Protein AF-A0A6A5VN44-F1 (afdb_monomer)

Sequence (137 aa):
TFEFQNMKCANDTSSDPYFEYKGFDSFQREGHWRLIWELSWSNCTEGAVSFSRTRRSVVFTTQNGAQEVDLVTPTTKKTCNEPSGFALNVTETMPVSPGANWNGGDTCTALAPTAPKLDACPVEVNYTAAASISSSI

Nearest PDB structures (foldseek):
  8jc7-assembly1_A  TM=5.083E-01  e=6.382E+00  Vibrio campbellii
  7kxr-assembly1_A  TM=3.960E-01  e=7.214E+00  Bacillus anthracis

pLDDT: mean 76.81, std 11.92, range [42.5, 92.56]

Solvent-accessible surface area (backbone atoms only — not comparable to full-atom values): 9210 Å² total; per-residue (Å²): 138,88,85,86,87,80,80,87,78,77,86,76,89,65,96,64,90,81,84,86,85,81,77,63,78,79,65,82,47,68,46,82,46,73,53,70,52,71,55,71,54,66,34,32,58,95,38,44,81,46,81,48,75,49,77,53,72,51,75,53,72,43,58,89,92,56,82,78,88,71,65,38,64,58,39,72,68,66,68,46,63,77,54,85,77,86,61,80,38,72,75,49,77,41,63,51,43,89,88,58,98,64,90,75,63,68,48,39,39,24,62,50,98,62,59,58,88,74,61,47,65,81,61,74,44,47,68,68,59,41,50,58,54,60,75,69,105

Mean predicted aligned error: 9.54 Å

Structure (mmCIF, N/CA/C/O backbone):
data_AF-A0A6A5VN44-F1
#
_entry.id   AF-A0A6A5VN44-F1
#
loop_
_atom_site.group_PDB
_atom_site.id
_atom_site.type_symbol
_atom_site.label_atom_id
_atom_site.label_alt_id
_atom_site.label_comp_id
_atom_site.label_asym_id
_atom_site.label_entity_id
_atom_site.label_seq_id
_atom_site.pdbx_PDB_ins_code
_atom_site.Cartn_x
_atom_site.Cartn_y
_atom_site.Cartn_z
_atom_site.occupancy
_atom_site.B_iso_or_equiv
_atom_site.auth_seq_id
_atom_site.auth_comp_id
_atom_site.auth_asym_id
_atom_site.auth_atom_id
_atom_site.pdbx_PDB_model_num
ATOM 1 N N . THR A 1 1 ? 0.045 -14.307 16.613 1.00 42.50 1 THR A N 1
ATOM 2 C CA . THR A 1 1 ? 0.237 -14.859 15.259 1.00 42.50 1 THR A CA 1
ATOM 3 C C . THR A 1 1 ? 0.426 -13.702 14.306 1.00 42.50 1 THR A C 1
ATOM 5 O O . THR A 1 1 ? -0.323 -12.744 14.421 1.00 42.50 1 THR A O 1
ATOM 8 N N . PHE A 1 2 ? 1.460 -13.725 13.463 1.00 44.03 2 PHE A N 1
ATOM 9 C CA . PHE A 1 2 ? 1.650 -12.731 12.401 1.00 44.03 2 PHE A CA 1
ATOM 10 C C . PHE A 1 2 ? 1.132 -13.343 11.101 1.00 44.03 2 PHE A C 1
ATOM 12 O O . PHE A 1 2 ? 1.561 -14.437 10.744 1.00 44.03 2 PHE A O 1
ATOM 19 N N . GLU A 1 3 ? 0.214 -12.665 10.422 1.00 53.66 3 GLU A N 1
ATOM 20 C CA . GLU A 1 3 ? -0.268 -13.074 9.102 1.00 53.66 3 GLU A CA 1
ATOM 21 C C . GLU A 1 3 ? 0.374 -12.188 8.030 1.00 53.66 3 GLU A C 1
ATOM 23 O O . GLU A 1 3 ? 0.445 -10.970 8.189 1.00 53.66 3 GLU A O 1
ATOM 28 N N . PHE A 1 4 ? 0.872 -12.807 6.955 1.00 49.47 4 PHE A N 1
ATOM 29 C CA . PHE A 1 4 ? 1.518 -12.133 5.826 1.00 49.47 4 PHE A CA 1
ATOM 30 C C . PHE A 1 4 ? 0.701 -12.373 4.552 1.00 49.47 4 PHE A C 1
ATOM 32 O O . PHE A 1 4 ? 0.291 -13.503 4.290 1.00 49.47 4 PHE A O 1
ATOM 39 N N . GLN A 1 5 ? 0.489 -11.328 3.748 1.00 54.78 5 GLN A N 1
ATOM 40 C CA . GLN A 1 5 ? -0.205 -11.406 2.458 1.00 54.78 5 GLN A CA 1
ATOM 41 C C . GLN A 1 5 ? 0.675 -10.828 1.347 1.00 54.78 5 GLN A C 1
ATOM 43 O O . GLN A 1 5 ? 1.388 -9.849 1.556 1.00 54.78 5 GLN A O 1
ATOM 48 N N . ASN A 1 6 ? 0.640 -11.464 0.174 1.00 53.19 6 ASN A N 1
ATOM 49 C CA . ASN A 1 6 ? 1.438 -11.104 -0.993 1.00 53.19 6 ASN A CA 1
ATOM 50 C C . ASN A 1 6 ? 0.505 -10.851 -2.187 1.00 53.19 6 ASN A C 1
ATOM 52 O O . ASN A 1 6 ? -0.067 -11.791 -2.729 1.00 53.19 6 ASN A O 1
ATOM 56 N N . MET A 1 7 ? 0.356 -9.588 -2.586 1.00 58.56 7 MET A N 1
ATOM 57 C CA . MET A 1 7 ? -0.612 -9.119 -3.595 1.00 58.56 7 MET A CA 1
ATOM 58 C C . MET A 1 7 ? -0.089 -9.192 -5.046 1.00 58.56 7 MET A C 1
ATOM 60 O O . MET A 1 7 ? -0.506 -8.431 -5.911 1.00 58.56 7 MET A O 1
ATOM 64 N N . LYS A 1 8 ? 0.855 -10.092 -5.349 1.00 54.28 8 LYS A N 1
ATOM 65 C CA . LYS A 1 8 ? 1.562 -10.133 -6.649 1.00 54.28 8 LYS A CA 1
ATOM 66 C C . LYS A 1 8 ? 0.700 -10.452 -7.884 1.00 54.28 8 LYS A C 1
ATOM 68 O O . LYS A 1 8 ? 1.215 -10.326 -8.988 1.00 54.28 8 LYS A O 1
ATOM 73 N N . CYS A 1 9 ? -0.554 -10.879 -7.726 1.00 46.50 9 CYS A N 1
ATOM 74 C CA . CYS A 1 9 ? -1.364 -11.447 -8.815 1.00 46.50 9 CYS A CA 1
ATOM 75 C C . CYS A 1 9 ? -2.632 -10.647 -9.165 1.00 46.50 9 CYS A C 1
ATOM 77 O O . CYS A 1 9 ? -3.503 -11.182 -9.850 1.00 46.50 9 CYS A O 1
ATOM 79 N N . ALA A 1 10 ? -2.763 -9.397 -8.716 1.00 53.81 10 ALA A N 1
ATOM 80 C CA . ALA A 1 10 ? -3.857 -8.539 -9.167 1.00 53.81 10 ALA A CA 1
ATOM 81 C C . ALA A 1 10 ? -3.582 -8.087 -10.613 1.00 53.81 10 ALA A C 1
ATOM 83 O O . ALA A 1 10 ? -2.651 -7.326 -10.868 1.00 53.81 10 ALA A O 1
ATOM 84 N N . ASN A 1 11 ? -4.350 -8.614 -11.569 1.00 42.75 11 ASN A N 1
ATOM 85 C CA . ASN A 1 11 ? -4.268 -8.227 -12.974 1.00 42.75 11 ASN A CA 1
ATOM 86 C C . ASN A 1 11 ? -5.262 -7.088 -13.211 1.00 42.75 11 ASN A C 1
ATOM 88 O O . ASN A 1 11 ? -6.443 -7.351 -13.433 1.00 42.75 11 ASN A O 1
ATOM 92 N N . ASP A 1 12 ? -4.800 -5.844 -13.101 1.00 53.59 12 ASP A N 1
ATOM 93 C CA . ASP A 1 12 ? -5.670 -4.676 -13.210 1.00 53.59 12 ASP A CA 1
ATOM 94 C C . ASP A 1 12 ? -5.231 -3.778 -14.368 1.00 53.59 12 ASP A C 1
ATOM 96 O O . ASP A 1 12 ? -4.160 -3.172 -14.357 1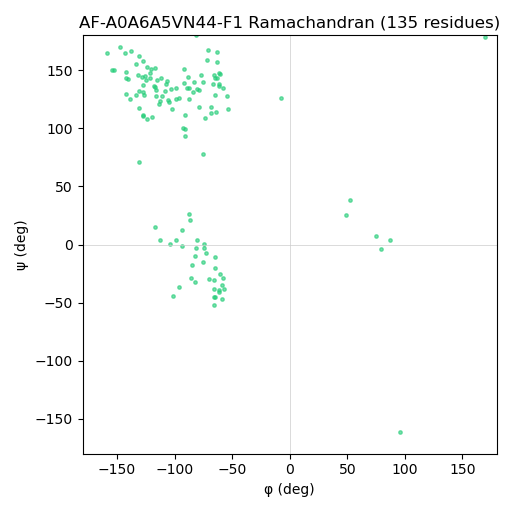.00 53.59 12 ASP A O 1
ATOM 100 N N . THR A 1 13 ? -6.050 -3.765 -15.417 1.00 50.56 13 THR A N 1
ATOM 101 C CA . THR A 1 13 ? -5.863 -2.939 -16.616 1.00 50.56 13 THR A CA 1
ATOM 102 C C . THR A 1 13 ? -6.808 -1.739 -16.640 1.00 50.56 13 THR A C 1
ATOM 104 O O . THR A 1 13 ? -6.817 -1.004 -17.629 1.00 50.56 13 THR A O 1
ATOM 107 N N . SER A 1 14 ? -7.650 -1.563 -15.615 1.00 54.50 14 SER A N 1
ATOM 108 C CA . SER A 1 14 ? -8.612 -0.461 -15.562 1.00 54.50 14 SER A CA 1
ATOM 109 C C . SER A 1 14 ? -8.017 0.754 -14.843 1.00 54.50 14 SER A C 1
ATOM 111 O O . SER A 1 14 ? -7.155 0.626 -13.980 1.00 54.50 14 SER A O 1
ATOM 113 N N . SER A 1 15 ? -8.465 1.954 -15.215 1.00 56.12 15 SER A N 1
ATOM 114 C CA . SER A 1 15 ? -8.099 3.205 -14.540 1.00 56.12 15 SER A CA 1
ATOM 115 C C . SER A 1 15 ? -8.801 3.398 -13.191 1.00 56.12 15 SER A C 1
ATOM 117 O O . SER A 1 15 ? -8.549 4.403 -12.525 1.00 56.12 15 SER A O 1
ATOM 119 N N . ASP A 1 16 ? -9.692 2.480 -12.807 1.00 56.81 16 ASP A N 1
ATOM 120 C CA . ASP A 1 16 ? -10.503 2.602 -11.604 1.00 56.81 16 ASP A CA 1
ATOM 121 C C . ASP A 1 16 ? -9.797 1.940 -10.413 1.00 56.81 16 ASP A C 1
ATOM 123 O O . ASP A 1 16 ? -9.213 0.865 -10.555 1.00 56.81 16 ASP A O 1
ATOM 127 N N . PRO A 1 17 ? -9.836 2.555 -9.219 1.00 64.19 17 PRO A N 1
ATOM 128 C CA . PRO A 1 17 ? -9.237 1.965 -8.033 1.00 64.19 17 PRO A CA 1
ATOM 129 C C . PRO A 1 17 ? -9.952 0.657 -7.672 1.00 64.19 17 PRO A C 1
ATOM 131 O O . PRO A 1 17 ? -11.114 0.659 -7.263 1.00 64.19 17 PRO A O 1
ATOM 134 N N . TYR A 1 18 ? -9.241 -0.462 -7.784 1.00 68.62 18 TYR A N 1
ATOM 135 C CA . TYR A 1 18 ? -9.687 -1.747 -7.258 1.00 68.62 18 TYR A CA 1
ATOM 136 C C . TYR A 1 18 ? -9.410 -1.848 -5.755 1.00 68.62 18 TYR A C 1
ATOM 138 O O . TYR A 1 18 ? -8.316 -1.537 -5.275 1.00 68.62 18 TYR A O 1
ATOM 146 N N . PHE A 1 19 ? -10.408 -2.311 -5.002 1.00 71.00 19 PHE A N 1
ATOM 147 C CA . PHE A 1 19 ? -10.287 -2.563 -3.569 1.00 71.00 19 PHE A CA 1
ATOM 148 C C . PHE A 1 19 ? -10.128 -4.060 -3.308 1.00 71.00 19 PHE A C 1
ATOM 150 O O . PHE A 1 19 ? -11.046 -4.841 -3.546 1.00 71.00 19 PHE A O 1
ATOM 157 N N . GLU A 1 20 ? -8.986 -4.450 -2.747 1.00 74.00 20 GLU A N 1
ATOM 158 C CA . GLU A 1 20 ? -8.800 -5.766 -2.137 1.00 74.00 20 GLU A CA 1
ATOM 159 C C . GLU A 1 20 ? -8.975 -5.641 -0.620 1.00 74.00 20 GLU A C 1
ATOM 161 O O . GLU A 1 20 ? -8.422 -4.734 0.005 1.00 74.00 20 GLU A O 1
ATOM 166 N N . TYR A 1 21 ? -9.729 -6.555 -0.012 1.00 74.31 21 TYR A N 1
ATOM 167 C CA . TYR A 1 21 ? -9.887 -6.616 1.438 1.00 74.31 21 TYR A CA 1
ATOM 168 C C . TYR A 1 21 ? -9.720 -8.046 1.940 1.00 74.31 21 TYR A C 1
ATOM 170 O O . TYR A 1 21 ? -9.940 -9.023 1.224 1.00 74.31 21 TYR A O 1
ATOM 178 N N . LYS A 1 22 ? -9.341 -8.160 3.212 1.00 73.25 22 LYS A N 1
ATOM 179 C CA . LYS A 1 22 ? -9.263 -9.429 3.926 1.00 73.25 22 LYS A CA 1
ATOM 180 C C . LYS A 1 22 ? -9.714 -9.230 5.368 1.00 73.25 22 LYS A C 1
ATOM 182 O O . LYS A 1 22 ? -9.242 -8.318 6.044 1.00 73.25 22 LYS A O 1
ATOM 187 N N . GLY A 1 23 ? -10.631 -10.083 5.816 1.00 72.38 23 GLY A N 1
ATOM 188 C CA . GLY A 1 23 ? -11.075 -10.136 7.205 1.00 72.38 23 GLY A CA 1
ATOM 189 C C . GLY A 1 23 ? -10.056 -10.848 8.094 1.00 72.38 23 GLY A C 1
ATOM 190 O O . GLY A 1 23 ? -9.388 -11.789 7.662 1.00 72.38 23 GLY A O 1
ATOM 191 N N . PHE A 1 24 ? -9.947 -10.396 9.343 1.00 75.38 24 PHE A N 1
ATOM 192 C CA . PHE A 1 24 ? -9.135 -11.043 10.370 1.00 75.38 24 PHE A CA 1
A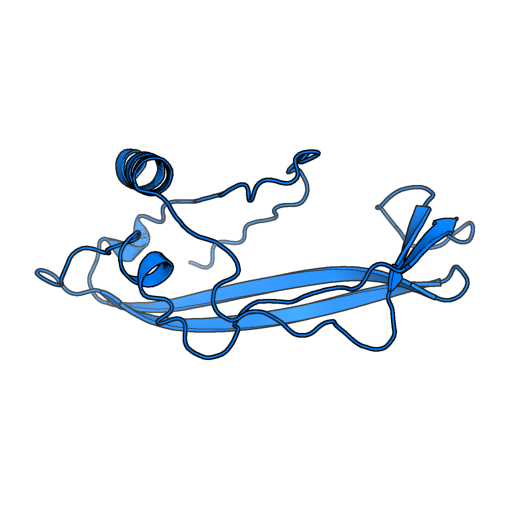TOM 193 C C . PHE A 1 24 ? -9.992 -11.295 11.614 1.00 75.38 24 PHE A C 1
ATOM 195 O O . PHE A 1 24 ? -10.311 -10.360 12.350 1.00 75.38 24 PHE A O 1
ATOM 202 N N . ASP A 1 25 ? -10.275 -12.562 11.917 1.00 77.06 25 ASP A N 1
ATOM 203 C CA . ASP A 1 25 ? -11.084 -12.944 13.091 1.00 77.06 25 ASP A CA 1
ATOM 204 C C . ASP A 1 25 ? -10.408 -12.583 14.420 1.00 77.06 25 ASP A C 1
ATOM 206 O O . ASP A 1 25 ? -11.046 -12.448 15.464 1.00 77.06 25 ASP A O 1
ATOM 210 N N . SER A 1 26 ? -9.087 -12.380 14.394 1.00 77.69 26 SER A N 1
ATOM 211 C CA . SER A 1 26 ? -8.309 -12.012 15.577 1.00 77.69 26 SER A CA 1
ATOM 212 C C . SER A 1 26 ? -8.804 -10.716 16.228 1.00 77.69 26 SER A C 1
ATOM 214 O O . SER A 1 26 ? -8.698 -10.592 17.447 1.00 77.69 26 SER A O 1
ATOM 216 N N . PHE A 1 27 ? -9.383 -9.791 15.452 1.00 79.50 27 PHE A N 1
ATOM 217 C CA . PHE A 1 27 ? -9.879 -8.503 15.946 1.00 79.50 27 PHE A CA 1
ATOM 218 C C . PHE A 1 27 ? -11.274 -8.570 16.592 1.00 79.50 27 PHE A C 1
ATOM 220 O O . PHE A 1 27 ? -11.714 -7.574 17.159 1.00 79.50 27 PHE A O 1
ATOM 227 N N . GLN A 1 28 ? -11.940 -9.732 16.597 1.00 78.81 28 GLN A N 1
ATOM 228 C CA . GLN A 1 28 ? -13.237 -9.928 17.270 1.00 78.81 28 GLN A CA 1
ATOM 229 C C . GLN A 1 28 ? -13.136 -10.009 18.805 1.00 78.81 28 GLN A C 1
ATOM 231 O O . GLN A 1 28 ? -14.134 -10.203 19.496 1.00 78.81 28 GLN A O 1
ATOM 236 N N . ARG A 1 29 ? -11.930 -9.897 19.367 1.00 86.06 29 ARG A N 1
ATOM 237 C CA . ARG A 1 29 ? -11.690 -9.862 20.815 1.00 86.06 29 ARG A CA 1
ATOM 238 C C . ARG A 1 29 ? -11.075 -8.534 21.196 1.00 86.06 29 ARG A C 1
ATOM 240 O O . ARG A 1 29 ? -10.362 -7.939 20.393 1.00 86.06 29 ARG A O 1
ATOM 247 N N . GLU A 1 30 ? -11.311 -8.101 22.427 1.00 91.88 30 GLU A N 1
ATOM 248 C CA . GLU A 1 30 ? -10.673 -6.904 22.967 1.00 91.88 30 GLU A CA 1
ATOM 249 C C . GLU A 1 30 ? -9.153 -7.070 23.045 1.00 91.88 30 GLU A C 1
ATOM 251 O O . GLU A 1 30 ? -8.643 -8.153 23.353 1.00 91.88 30 GLU A O 1
ATOM 256 N N . GLY A 1 31 ? -8.418 -5.995 22.774 1.00 90.56 31 GLY A N 1
ATOM 257 C CA . GLY A 1 31 ? -6.964 -6.042 22.825 1.00 90.56 31 GLY A CA 1
ATOM 258 C C . GLY A 1 31 ? -6.268 -4.818 22.253 1.00 90.56 31 GLY A C 1
ATOM 259 O O . GLY A 1 31 ? -6.896 -3.887 21.751 1.00 90.56 31 GLY A O 1
ATOM 260 N N . HIS A 1 32 ? -4.938 -4.852 22.331 1.00 92.56 32 HIS A N 1
ATOM 261 C CA . HIS A 1 32 ? -4.041 -3.892 21.697 1.00 92.56 32 HIS A CA 1
ATOM 262 C C . HIS A 1 32 ? -3.401 -4.537 20.471 1.00 92.56 32 HIS A C 1
ATOM 264 O O . HIS A 1 32 ? -2.721 -5.560 20.573 1.00 92.56 32 HIS A O 1
ATOM 270 N N . TRP A 1 33 ? -3.584 -3.909 19.319 1.00 90.38 33 TRP A N 1
ATOM 271 C CA . TRP A 1 33 ? -3.194 -4.448 18.028 1.00 90.38 33 TRP A CA 1
ATOM 272 C C . TRP A 1 33 ? -2.203 -3.533 17.338 1.00 90.38 33 TRP A C 1
ATOM 274 O O . TRP A 1 33 ? -2.210 -2.314 17.508 1.00 90.38 33 TRP A O 1
ATOM 284 N N . ARG A 1 34 ? -1.354 -4.138 16.512 1.00 90.06 34 ARG A N 1
ATOM 285 C CA . ARG A 1 34 ? -0.494 -3.420 15.582 1.00 90.06 34 ARG A CA 1
ATOM 286 C C . ARG A 1 34 ? -0.703 -4.002 14.196 1.00 90.06 34 ARG A C 1
ATOM 288 O O . ARG A 1 34 ? -0.273 -5.124 13.938 1.00 90.06 34 ARG A O 1
ATOM 295 N N . LEU A 1 35 ? -1.320 -3.227 13.314 1.00 86.25 35 LEU A N 1
ATOM 296 C CA . LEU A 1 35 ? -1.362 -3.544 11.894 1.00 86.25 35 LEU A CA 1
ATOM 297 C C . LEU A 1 35 ? -0.076 -3.027 11.254 1.00 86.25 35 LEU A C 1
ATOM 299 O O . LEU A 1 35 ? 0.331 -1.890 11.492 1.00 86.25 35 LEU A O 1
ATOM 303 N N . ILE A 1 36 ? 0.582 -3.879 10.477 1.00 88.19 36 ILE A N 1
ATOM 304 C CA . ILE A 1 36 ? 1.851 -3.591 9.816 1.00 88.19 36 ILE A CA 1
ATOM 305 C C . ILE A 1 36 ? 1.682 -3.919 8.342 1.00 88.19 36 ILE A C 1
ATOM 307 O O . ILE A 1 36 ? 1.251 -5.020 8.017 1.00 88.19 36 ILE A O 1
ATOM 311 N N . TRP A 1 37 ? 2.080 -3.000 7.471 1.00 85.00 37 TRP A N 1
ATOM 312 C CA . TRP A 1 37 ? 2.138 -3.242 6.034 1.00 85.00 37 TRP A CA 1
ATOM 313 C C . TRP A 1 37 ? 3.513 -2.868 5.493 1.00 85.00 37 TRP A C 1
ATOM 315 O O . TRP A 1 37 ? 4.164 -1.935 5.973 1.00 85.00 37 TRP A O 1
ATOM 325 N N . GLU A 1 38 ? 3.971 -3.637 4.512 1.00 88.31 38 GLU A N 1
ATOM 326 C CA . GLU A 1 38 ? 5.225 -3.421 3.802 1.00 88.31 38 GLU A CA 1
ATOM 327 C C . GLU A 1 38 ? 4.930 -3.375 2.306 1.00 88.31 38 GLU A C 1
ATOM 329 O O . GLU A 1 38 ? 4.265 -4.262 1.776 1.00 88.31 38 GLU A O 1
ATOM 334 N N . LEU A 1 39 ? 5.416 -2.332 1.638 1.00 85.56 39 LEU A N 1
ATOM 335 C CA . LEU A 1 39 ? 5.410 -2.237 0.188 1.00 85.56 39 LEU A CA 1
ATOM 336 C C . LEU A 1 39 ? 6.836 -2.474 -0.294 1.00 85.56 39 LEU A C 1
ATOM 338 O O . LEU A 1 39 ? 7.764 -1.775 0.114 1.00 85.56 39 LEU A O 1
ATOM 342 N N . SER A 1 40 ? 6.997 -3.446 -1.180 1.00 86.56 40 SER A N 1
ATOM 343 C CA . SER A 1 40 ? 8.247 -3.698 -1.884 1.00 86.56 40 SER A CA 1
ATOM 344 C C . SER A 1 40 ? 8.042 -3.521 -3.374 1.00 86.56 40 SER A C 1
ATOM 346 O O . SER A 1 40 ? 7.068 -4.038 -3.921 1.00 86.56 40 SER A O 1
ATOM 348 N N . TRP A 1 41 ? 8.978 -2.854 -4.031 1.00 85.31 41 TRP A N 1
ATOM 349 C CA . TRP A 1 41 ? 8.986 -2.713 -5.479 1.00 85.31 41 TRP A CA 1
ATOM 350 C C . TRP A 1 41 ? 10.400 -2.892 -6.006 1.00 85.31 41 TRP A C 1
ATOM 352 O O . TRP A 1 41 ? 11.387 -2.891 -5.265 1.00 85.31 41 TRP A O 1
ATOM 362 N N . SER A 1 42 ? 10.501 -3.072 -7.311 1.00 86.12 42 SER A N 1
ATOM 363 C CA . SER A 1 42 ? 11.781 -3.120 -7.993 1.00 86.12 42 SER A CA 1
ATOM 364 C C . SER A 1 42 ? 11.739 -2.218 -9.202 1.00 86.12 42 SER A C 1
ATOM 366 O O . SER A 1 42 ? 10.685 -2.049 -9.813 1.00 86.12 42 SER A O 1
ATOM 368 N N . ASN A 1 43 ? 12.879 -1.618 -9.500 1.00 87.62 43 ASN A N 1
ATOM 369 C CA . ASN A 1 43 ? 13.039 -0.704 -10.614 1.00 87.62 43 ASN A CA 1
ATOM 370 C C . ASN A 1 43 ? 14.409 -0.886 -11.250 1.00 87.62 43 ASN A C 1
ATOM 372 O O . ASN A 1 43 ? 15.309 -1.470 -10.646 1.00 87.62 43 ASN A O 1
ATOM 376 N N . CYS A 1 44 ? 14.567 -0.344 -12.448 1.00 87.38 44 CYS A N 1
ATOM 377 C CA . CYS A 1 44 ? 15.801 -0.435 -13.196 1.00 87.38 44 CYS A CA 1
ATOM 378 C C . CYS A 1 44 ? 16.452 0.919 -13.392 1.00 87.38 44 CYS A C 1
ATOM 380 O O . CYS A 1 44 ? 15.783 1.917 -13.654 1.00 87.38 44 CYS A O 1
ATOM 382 N N . THR A 1 45 ? 17.776 0.906 -13.304 1.00 81.56 45 THR A N 1
ATOM 383 C CA . THR A 1 45 ? 18.641 2.012 -13.704 1.00 81.56 45 THR A CA 1
ATOM 384 C C . THR A 1 45 ? 19.729 1.400 -14.573 1.00 81.56 45 THR A C 1
ATOM 386 O O . THR A 1 45 ? 20.437 0.506 -14.115 1.00 81.56 45 THR A O 1
ATOM 389 N N . GLU A 1 46 ? 19.806 1.807 -15.842 1.00 78.19 46 GLU A N 1
ATOM 390 C CA . GLU A 1 46 ? 20.818 1.313 -16.796 1.00 78.19 46 GLU A CA 1
ATOM 391 C C . GLU A 1 46 ? 20.884 -0.232 -16.897 1.00 78.19 46 GLU A C 1
ATOM 393 O O . GLU A 1 46 ? 21.950 -0.834 -16.984 1.00 78.19 46 GLU A O 1
ATOM 398 N N . GLY A 1 47 ? 19.728 -0.906 -16.848 1.00 69.12 47 GLY A N 1
ATOM 399 C CA . GLY A 1 47 ? 19.623 -2.370 -16.972 1.00 69.12 47 GLY A CA 1
ATOM 400 C C . GLY A 1 47 ? 19.955 -3.168 -15.702 1.00 69.12 47 GLY A C 1
ATOM 401 O O . GLY A 1 47 ? 19.790 -4.391 -15.700 1.00 69.12 47 GLY A O 1
ATOM 402 N N . ALA A 1 48 ? 20.379 -2.513 -14.615 1.00 79.62 48 ALA A N 1
ATOM 403 C CA . ALA A 1 48 ? 20.523 -3.129 -13.297 1.00 79.62 48 ALA A CA 1
ATOM 404 C C . ALA A 1 48 ? 19.217 -3.022 -12.498 1.00 79.62 48 ALA A C 1
ATOM 406 O O . ALA A 1 48 ? 18.612 -1.952 -12.423 1.00 79.62 48 ALA A O 1
ATOM 407 N N . VAL A 1 49 ? 18.803 -4.123 -11.868 1.00 85.38 49 VAL A N 1
ATOM 408 C CA . VAL A 1 49 ? 17.594 -4.177 -11.036 1.00 85.38 49 VAL A CA 1
ATOM 409 C C . VAL A 1 49 ? 17.931 -3.771 -9.604 1.00 85.38 49 VAL A C 1
ATOM 411 O O . VAL A 1 49 ? 18.789 -4.369 -8.956 1.00 85.38 49 VAL A O 1
ATOM 414 N N . SER A 1 50 ? 17.211 -2.779 -9.097 1.00 86.00 50 SER A N 1
ATOM 415 C CA . SER A 1 50 ? 17.240 -2.338 -7.705 1.00 86.00 50 SER A CA 1
ATOM 416 C C . SER A 1 50 ? 15.973 -2.783 -6.987 1.00 86.00 50 SER A C 1
ATOM 418 O O . SER A 1 50 ? 14.878 -2.721 -7.544 1.00 86.00 50 SER A O 1
ATOM 420 N N . PHE A 1 51 ? 16.114 -3.208 -5.732 1.00 85.81 51 PHE A N 1
ATOM 421 C CA . PHE A 1 51 ? 14.997 -3.592 -4.874 1.00 85.81 51 PHE A CA 1
ATOM 422 C C . PHE A 1 51 ? 14.827 -2.571 -3.753 1.00 85.81 51 PHE A C 1
ATOM 424 O O . PHE A 1 51 ? 15.770 -2.286 -3.013 1.00 85.81 51 PHE A O 1
ATOM 431 N N . SER A 1 52 ? 13.611 -2.058 -3.604 1.00 87.50 52 SER A N 1
ATOM 432 C CA . SER A 1 52 ? 13.244 -1.117 -2.552 1.00 87.50 52 SER A CA 1
ATOM 433 C C . SER A 1 52 ? 12.111 -1.680 -1.709 1.00 87.50 52 SER A C 1
ATOM 435 O O . SER A 1 52 ? 11.240 -2.397 -2.202 1.00 87.50 52 SER A O 1
ATOM 437 N N . ARG A 1 53 ? 12.116 -1.340 -0.419 1.00 89.12 53 ARG A N 1
ATOM 438 C CA . ARG A 1 53 ? 11.041 -1.685 0.513 1.00 89.12 53 ARG A CA 1
ATOM 439 C C . ARG A 1 53 ? 10.778 -0.552 1.485 1.00 89.12 53 ARG A C 1
ATOM 441 O O . ARG A 1 53 ? 11.698 0.147 1.906 1.00 89.12 53 ARG A O 1
ATOM 448 N N . THR A 1 54 ? 9.531 -0.428 1.897 1.00 87.31 54 THR A N 1
ATOM 449 C CA . THR A 1 54 ? 9.089 0.523 2.912 1.00 87.31 54 THR A CA 1
ATOM 450 C C . THR A 1 54 ? 8.060 -0.135 3.810 1.00 87.31 54 THR A C 1
ATOM 452 O O . THR A 1 54 ? 7.225 -0.905 3.343 1.00 87.31 54 THR A O 1
ATOM 455 N N . ARG A 1 55 ? 8.110 0.169 5.105 1.00 88.75 55 ARG A N 1
ATOM 456 C CA . ARG A 1 55 ? 7.253 -0.446 6.117 1.00 88.75 55 ARG A CA 1
ATOM 457 C C . ARG A 1 55 ? 6.549 0.628 6.928 1.00 88.75 55 ARG A C 1
ATOM 459 O O . ARG A 1 55 ? 7.162 1.610 7.348 1.00 88.75 55 ARG A O 1
ATOM 466 N N . ARG A 1 56 ? 5.266 0.416 7.183 1.00 87.25 56 ARG A N 1
ATOM 467 C CA . ARG A 1 56 ? 4.416 1.279 8.003 1.00 87.25 56 ARG A CA 1
ATOM 468 C C . ARG A 1 56 ? 3.655 0.436 9.018 1.00 87.25 56 ARG A C 1
ATOM 470 O O . ARG A 1 56 ? 3.566 -0.788 8.901 1.00 87.25 56 ARG A O 1
ATOM 477 N N . SER A 1 57 ? 3.134 1.098 10.042 1.00 88.88 57 SER A N 1
ATOM 478 C CA . SER A 1 57 ? 2.277 0.448 11.021 1.00 88.88 57 SER A CA 1
ATOM 479 C C . SER A 1 57 ? 1.335 1.430 11.691 1.00 88.88 57 SER A C 1
ATOM 481 O O . SER A 1 57 ? 1.721 2.573 11.931 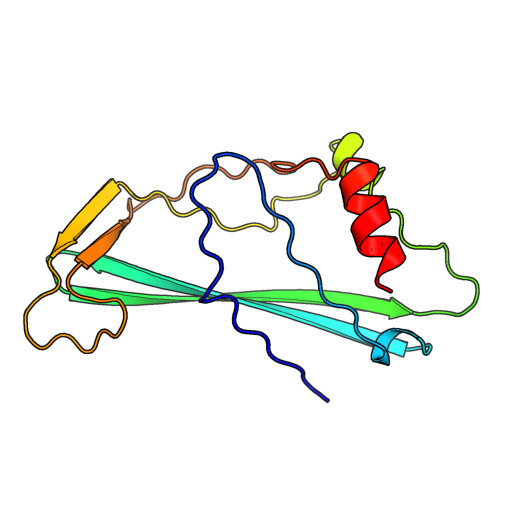1.00 88.88 57 SER A O 1
ATOM 483 N N . VAL A 1 58 ? 0.167 0.941 12.093 1.00 87.62 58 VAL A N 1
ATOM 484 C CA . VAL A 1 58 ? -0.757 1.633 12.993 1.00 87.62 58 VAL A CA 1
ATOM 485 C C . VAL A 1 58 ? -0.990 0.773 14.229 1.00 87.62 58 VAL A C 1
ATOM 487 O O . VAL A 1 58 ? -1.019 -0.456 14.14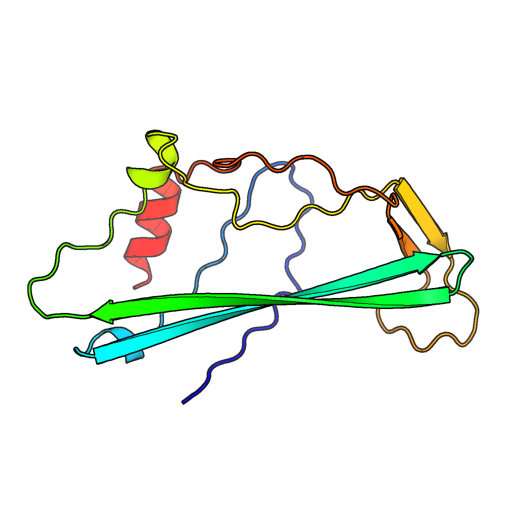9 1.00 87.62 58 VAL A O 1
ATOM 490 N N . VAL A 1 59 ? -1.115 1.423 15.383 1.00 90.62 59 VAL A N 1
ATOM 491 C CA . VAL A 1 59 ? -1.474 0.780 16.648 1.00 90.62 59 VAL A CA 1
ATOM 492 C C . VAL A 1 59 ? -2.890 1.205 16.998 1.00 90.62 59 VAL A C 1
ATOM 494 O O . VAL A 1 59 ? -3.205 2.390 16.925 1.00 90.62 59 VAL A O 1
ATOM 497 N N . PHE A 1 60 ? -3.733 0.246 17.359 1.00 88.69 60 PHE A N 1
ATOM 498 C CA . PHE A 1 60 ? -5.132 0.490 17.697 1.00 88.69 60 PHE A CA 1
ATOM 499 C C . PHE A 1 60 ? -5.608 -0.493 18.764 1.00 88.69 60 PHE A C 1
ATOM 501 O O . PHE A 1 60 ? -4.912 -1.449 19.109 1.00 88.69 60 PHE A O 1
ATOM 508 N N . THR A 1 61 ? -6.795 -0.246 19.301 1.00 91.19 61 THR A N 1
ATOM 509 C CA . THR A 1 61 ? -7.430 -1.094 20.309 1.00 91.19 61 THR A CA 1
ATOM 510 C C . THR A 1 61 ? -8.817 -1.506 19.864 1.00 91.19 61 THR A C 1
ATOM 512 O O . THR A 1 61 ? -9.524 -0.704 19.259 1.00 91.19 61 THR A O 1
ATOM 515 N N . THR A 1 62 ? -9.222 -2.721 20.210 1.00 89.38 62 THR A N 1
ATOM 516 C CA . THR A 1 62 ? -10.608 -3.190 20.080 1.00 89.38 62 THR A CA 1
ATOM 517 C C . THR A 1 62 ? -11.228 -3.285 21.470 1.00 89.38 62 THR A C 1
ATOM 519 O O . THR A 1 62 ? -10.564 -3.705 22.421 1.00 89.38 62 THR A O 1
ATOM 522 N N . GLN A 1 63 ? -12.481 -2.856 21.599 1.00 89.31 63 GLN A N 1
ATOM 523 C CA . GLN A 1 63 ? -13.256 -2.879 22.842 1.00 89.31 63 GLN A CA 1
ATOM 524 C C . GLN A 1 63 ? -14.709 -3.229 22.514 1.00 89.31 63 GLN A C 1
ATOM 526 O O . GLN A 1 63 ? -15.228 -2.797 21.481 1.00 89.31 63 GLN A O 1
ATOM 531 N N . ASN A 1 64 ? -15.373 -3.996 23.374 1.00 86.88 64 ASN A N 1
ATOM 532 C CA . ASN A 1 64 ? -16.790 -4.297 23.215 1.00 86.88 64 ASN A CA 1
ATOM 533 C C . ASN A 1 64 ? -17.619 -3.019 23.391 1.00 86.88 64 ASN A C 1
ATOM 535 O O . ASN A 1 64 ? -17.361 -2.211 24.281 1.00 86.88 64 ASN A O 1
ATOM 539 N N . GLY A 1 65 ? -18.627 -2.835 22.539 1.00 83.19 65 GLY A N 1
ATOM 540 C CA . GLY A 1 65 ? -19.453 -1.624 22.541 1.00 83.19 65 GLY A CA 1
ATOM 541 C C . GLY A 1 65 ? -18.766 -0.387 21.949 1.00 83.19 65 GLY A C 1
ATOM 542 O O . GLY A 1 65 ? -19.331 0.703 22.022 1.00 83.19 65 GLY A O 1
ATOM 543 N N . ALA A 1 66 ? -17.576 -0.536 21.354 1.00 83.19 66 ALA A N 1
ATOM 544 C CA . ALA A 1 66 ? -16.991 0.503 20.516 1.00 83.19 66 ALA A CA 1
ATOM 545 C C . ALA A 1 66 ? -17.869 0.770 19.282 1.00 83.19 66 ALA A C 1
ATOM 547 O O . ALA A 1 66 ? -18.648 -0.081 18.850 1.00 83.19 66 ALA A O 1
ATOM 548 N N . GLN A 1 67 ? -17.726 1.966 18.712 1.00 82.44 67 GLN A N 1
ATOM 549 C CA . GLN A 1 67 ? -18.416 2.329 17.480 1.00 82.44 67 GLN A CA 1
ATOM 550 C C . GLN A 1 67 ? -17.990 1.398 16.336 1.00 82.44 67 GLN A C 1
ATOM 552 O O . GLN A 1 67 ? -16.802 1.120 16.168 1.00 82.44 67 GLN A O 1
ATOM 557 N N . GLU A 1 68 ? -18.967 0.942 15.551 1.00 78.94 68 GLU A N 1
ATOM 558 C CA . GLU A 1 68 ? -18.715 0.159 14.343 1.00 78.94 68 GLU A CA 1
ATOM 559 C C . GLU A 1 68 ? -17.879 0.963 13.336 1.00 78.94 68 GLU A C 1
ATOM 561 O O . GLU A 1 68 ? -17.972 2.192 13.258 1.00 78.94 68 GLU A O 1
ATOM 566 N N . VAL A 1 69 ? -17.024 0.270 12.583 1.00 77.75 69 VAL A N 1
ATOM 567 C CA . VAL A 1 69 ? -16.122 0.906 11.621 1.00 77.75 69 VAL A CA 1
ATOM 568 C C . VAL A 1 69 ? -16.929 1.485 10.460 1.00 77.75 69 VAL A C 1
ATOM 570 O O . VAL A 1 69 ? -17.555 0.757 9.698 1.00 77.75 69 VAL A O 1
ATOM 573 N N . ASP A 1 70 ? -16.860 2.803 10.290 1.00 81.50 70 ASP A N 1
ATOM 574 C CA . ASP A 1 70 ? -17.434 3.503 9.143 1.00 81.50 70 ASP A CA 1
ATOM 575 C C . ASP A 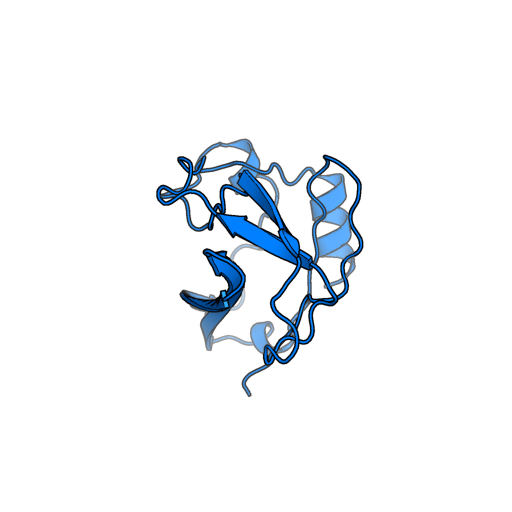1 70 ? -16.395 3.631 8.020 1.00 81.50 70 ASP A C 1
ATOM 577 O O . ASP A 1 70 ? -15.404 4.355 8.146 1.00 81.50 70 ASP A O 1
ATOM 581 N N . LEU A 1 71 ? -16.627 2.920 6.914 1.00 78.00 71 LEU A N 1
ATOM 582 C CA . LEU A 1 71 ? -15.739 2.899 5.747 1.00 78.00 71 LEU A CA 1
ATOM 583 C C . LEU A 1 71 ? -15.991 4.056 4.758 1.00 78.00 71 LEU A C 1
ATOM 585 O O . LEU A 1 71 ? -15.124 4.351 3.934 1.00 78.00 71 LEU A O 1
ATOM 589 N N . VAL A 1 72 ? -17.148 4.727 4.824 1.00 78.31 72 VAL A N 1
ATOM 590 C CA . VAL A 1 72 ? -17.606 5.687 3.795 1.00 78.31 72 VAL A CA 1
ATOM 591 C C . VAL A 1 72 ? -17.370 7.135 4.227 1.00 78.31 72 VAL A C 1
ATOM 593 O O . VAL A 1 72 ? -16.882 7.965 3.454 1.00 78.31 72 VAL A O 1
ATOM 596 N N . THR A 1 73 ? -17.691 7.477 5.475 1.00 73.94 73 THR A N 1
ATOM 597 C CA . THR A 1 73 ? -17.576 8.865 5.957 1.00 73.94 73 THR A CA 1
ATOM 598 C C . THR A 1 73 ? -16.143 9.418 5.920 1.00 73.94 73 THR A C 1
ATOM 600 O O . THR A 1 73 ? -15.974 10.580 5.532 1.00 73.94 73 THR A O 1
ATOM 603 N N . PRO A 1 74 ? -15.091 8.657 6.290 1.00 68.19 74 PRO A N 1
ATOM 604 C CA . PRO A 1 74 ? -13.726 9.184 6.288 1.00 68.19 74 PRO A CA 1
ATOM 605 C C . PRO A 1 74 ? -13.202 9.536 4.889 1.00 68.19 74 PRO A C 1
ATOM 607 O O . PRO A 1 74 ? -12.400 10.461 4.757 1.00 68.19 74 PRO A O 1
ATOM 610 N N . THR A 1 75 ? -13.659 8.825 3.853 1.00 67.69 75 THR A N 1
ATOM 611 C CA . THR A 1 75 ? -13.177 8.986 2.470 1.00 67.69 75 THR A CA 1
ATOM 612 C C . THR A 1 75 ? -13.909 10.104 1.723 1.00 67.69 75 THR A C 1
ATOM 614 O O . THR A 1 75 ? -13.313 10.794 0.900 1.00 67.69 75 THR A O 1
ATOM 617 N N . THR A 1 76 ? -15.166 10.375 2.085 1.00 65.44 76 THR A N 1
ATOM 618 C CA . THR A 1 76 ? -15.996 11.440 1.491 1.00 65.44 76 THR A CA 1
ATOM 619 C C . THR A 1 76 ? -15.731 12.829 2.078 1.00 65.44 76 THR A C 1
ATOM 621 O O . THR A 1 76 ? -15.817 13.835 1.371 1.00 65.44 76 THR A O 1
ATOM 624 N N . LYS A 1 77 ? -15.364 12.931 3.363 1.00 61.62 77 LYS A N 1
ATOM 625 C CA . LYS A 1 77 ? -15.180 14.230 4.043 1.00 61.62 77 LYS A CA 1
ATOM 626 C C . LYS A 1 77 ? -13.838 14.923 3.775 1.00 61.62 77 LYS A C 1
ATOM 628 O O . LYS A 1 77 ? -13.580 15.969 4.367 1.00 61.62 77 LYS A O 1
ATOM 633 N N . LYS A 1 78 ? -12.976 14.375 2.905 1.00 62.38 78 LYS A N 1
ATOM 634 C CA . LYS A 1 78 ? -11.586 14.840 2.692 1.00 62.38 78 LYS A CA 1
ATOM 635 C C . LYS A 1 78 ? -10.795 15.028 4.001 1.00 62.38 78 LYS A C 1
ATOM 637 O O . LYS A 1 78 ? -9.852 15.810 4.059 1.00 62.38 78 LYS A O 1
ATOM 642 N N . THR A 1 79 ? -11.169 14.311 5.059 1.00 62.88 79 THR A N 1
ATOM 643 C CA . THR A 1 79 ? -10.538 14.374 6.387 1.00 62.88 79 THR A CA 1
ATOM 644 C C . THR A 1 79 ? -9.341 13.433 6.501 1.00 62.88 79 THR A C 1
ATOM 646 O O . THR A 1 79 ? -8.967 13.042 7.605 1.00 62.88 79 THR A O 1
ATOM 649 N N . CYS A 1 80 ? -8.746 13.023 5.378 1.00 65.75 80 CYS A N 1
ATOM 650 C CA . CYS A 1 80 ? -7.527 12.233 5.416 1.00 65.75 80 CYS A CA 1
ATOM 651 C C . CYS A 1 80 ? -6.408 13.129 5.944 1.00 65.75 80 CYS A C 1
ATOM 653 O O . CYS A 1 80 ? -6.021 14.109 5.305 1.00 65.75 80 CYS A O 1
ATOM 655 N N . ASN A 1 81 ? -5.904 12.799 7.130 1.00 65.31 81 ASN A N 1
ATOM 656 C CA . ASN A 1 81 ? -4.626 13.330 7.586 1.00 65.31 81 ASN A CA 1
ATOM 657 C C . ASN A 1 81 ? -3.507 12.847 6.646 1.00 65.31 81 ASN A C 1
ATOM 659 O O . ASN A 1 81 ? -3.744 11.944 5.848 1.00 65.31 81 ASN A O 1
ATOM 663 N N . GLU A 1 82 ? -2.329 13.474 6.753 1.00 66.69 82 GLU A N 1
ATOM 664 C CA . GLU A 1 82 ? -1.080 13.224 6.004 1.00 66.69 82 GLU A CA 1
ATOM 665 C C . GLU A 1 82 ? -1.074 11.982 5.087 1.00 66.69 82 GLU A C 1
ATOM 667 O O . GLU A 1 82 ? -1.299 10.866 5.571 1.00 66.69 82 GLU A O 1
ATOM 672 N N . PRO A 1 83 ? -0.742 12.130 3.789 1.00 68.25 83 PRO A N 1
ATOM 673 C CA . PRO A 1 83 ? -0.774 11.024 2.841 1.00 68.25 83 PRO A CA 1
ATOM 674 C C . PRO A 1 83 ? 0.046 9.830 3.348 1.00 68.25 83 PRO A C 1
ATOM 676 O O . PRO A 1 83 ? 1.264 9.897 3.516 1.00 68.25 83 PRO A O 1
ATOM 679 N N . SER A 1 84 ? -0.640 8.713 3.586 1.00 70.88 84 SER A N 1
ATOM 680 C CA . SER A 1 84 ? -0.054 7.466 4.096 1.00 70.88 84 SER A CA 1
ATOM 681 C C . SER A 1 84 ? 0.344 6.487 2.983 1.00 70.88 84 SER A C 1
ATOM 683 O O . SER A 1 84 ? 0.885 5.413 3.266 1.00 70.88 84 SER A O 1
ATOM 685 N N . GLY A 1 85 ? 0.096 6.869 1.726 1.00 75.44 85 GLY A N 1
ATOM 686 C CA . GLY A 1 85 ? 0.416 6.100 0.528 1.00 75.44 85 GLY A CA 1
ATOM 687 C C . GLY A 1 85 ? 1.872 6.221 0.072 1.00 75.44 85 GLY A C 1
ATOM 688 O O . GLY A 1 85 ? 2.693 6.923 0.662 1.00 75.44 85 GLY A O 1
ATOM 689 N N . PHE A 1 86 ? 2.179 5.525 -1.019 1.00 79.19 86 PHE A N 1
ATOM 690 C CA . PHE A 1 86 ? 3.444 5.621 -1.741 1.00 79.19 86 PHE A CA 1
ATOM 691 C C . PHE A 1 86 ? 3.128 5.809 -3.219 1.00 79.19 86 PHE A C 1
ATOM 693 O O . PHE A 1 86 ? 2.305 5.074 -3.759 1.00 79.19 86 PHE A O 1
ATOM 700 N N . ALA A 1 87 ? 3.775 6.776 -3.863 1.00 82.50 87 ALA A N 1
ATOM 701 C CA . ALA A 1 87 ? 3.646 6.975 -5.297 1.00 82.50 87 ALA A CA 1
ATOM 702 C C . ALA A 1 87 ? 4.991 6.750 -5.981 1.00 82.50 87 ALA A C 1
ATOM 704 O O . ALA A 1 87 ? 6.022 7.268 -5.549 1.00 82.50 87 ALA A O 1
ATOM 705 N N . LEU A 1 88 ? 4.957 5.972 -7.057 1.00 85.94 88 LEU A N 1
ATOM 706 C CA . LEU A 1 88 ? 6.102 5.690 -7.907 1.00 85.94 88 LEU A CA 1
ATOM 707 C C . LEU A 1 88 ? 5.833 6.336 -9.262 1.00 85.94 88 LEU A C 1
ATOM 709 O O . LEU A 1 88 ? 4.807 6.070 -9.882 1.00 85.94 88 LEU A O 1
ATOM 713 N N . ASN A 1 89 ? 6.738 7.204 -9.706 1.00 87.94 89 ASN A N 1
ATOM 714 C CA . ASN A 1 89 ? 6.646 7.809 -11.028 1.00 87.94 89 ASN A CA 1
ATOM 715 C C . ASN A 1 89 ? 7.412 6.939 -12.025 1.00 87.94 89 ASN A C 1
ATOM 717 O O . ASN A 1 89 ? 8.641 7.005 -12.077 1.00 87.94 89 ASN A O 1
ATOM 721 N N . VAL A 1 90 ? 6.685 6.103 -12.764 1.00 87.31 90 VAL A N 1
ATOM 722 C CA . VAL A 1 90 ? 7.248 5.251 -13.815 1.00 87.31 90 VAL A CA 1
ATOM 723 C C . VAL A 1 90 ? 7.478 6.093 -15.062 1.00 87.31 90 VAL A C 1
ATOM 725 O O . VAL A 1 90 ? 6.530 6.633 -15.627 1.00 87.31 90 VAL A O 1
ATOM 728 N N . THR A 1 91 ? 8.731 6.201 -15.492 1.00 89.19 91 THR A N 1
ATOM 729 C CA . THR A 1 91 ? 9.105 7.018 -16.656 1.00 89.19 91 THR A CA 1
ATOM 730 C C . THR A 1 91 ? 9.212 6.200 -17.931 1.00 89.19 91 THR A C 1
ATOM 732 O O . THR A 1 91 ? 8.853 6.679 -19.002 1.00 89.19 91 THR A O 1
ATOM 735 N N . GLU A 1 92 ? 9.698 4.967 -17.828 1.00 87.62 92 GLU A N 1
ATOM 736 C CA . GLU A 1 92 ? 9.919 4.089 -18.975 1.00 87.62 92 GLU A CA 1
ATOM 737 C C . GLU A 1 92 ? 9.973 2.621 -18.548 1.00 87.62 92 GLU A C 1
ATOM 739 O O . GLU A 1 92 ? 10.122 2.290 -17.369 1.00 87.62 92 GLU A O 1
ATOM 744 N N . THR A 1 93 ? 9.853 1.733 -19.531 1.00 88.62 93 THR A N 1
ATOM 745 C CA . THR A 1 93 ? 10.071 0.293 -19.372 1.00 88.62 93 THR A CA 1
ATOM 746 C C . THR A 1 93 ? 11.265 -0.107 -20.222 1.00 88.62 93 THR A C 1
ATOM 748 O O . THR A 1 93 ? 11.308 0.200 -21.411 1.00 88.62 93 THR A O 1
ATOM 751 N N . MET A 1 94 ? 12.231 -0.786 -19.611 1.00 86.50 94 MET A N 1
ATOM 752 C CA . MET A 1 94 ? 13.514 -1.128 -20.220 1.00 86.50 94 MET A CA 1
ATOM 753 C C . MET A 1 94 ? 13.753 -2.641 -20.167 1.00 86.50 94 MET A C 1
ATOM 755 O O . MET A 1 94 ? 13.253 -3.297 -19.246 1.00 86.50 94 MET A O 1
ATOM 759 N N . PRO A 1 95 ? 14.538 -3.208 -21.100 1.00 85.69 95 PRO A N 1
ATOM 760 C CA . PRO A 1 95 ? 14.996 -4.584 -20.985 1.00 85.69 95 PRO A CA 1
ATOM 761 C C . PRO A 1 95 ? 15.919 -4.745 -19.773 1.00 85.69 95 PRO A C 1
ATOM 763 O O . PRO A 1 95 ? 16.720 -3.865 -19.447 1.00 85.69 95 PRO A O 1
ATOM 766 N N . VAL A 1 96 ? 15.810 -5.888 -19.109 1.00 84.56 96 VAL A N 1
ATOM 767 C CA . VAL A 1 96 ? 16.695 -6.266 -18.007 1.00 84.56 96 VAL A CA 1
ATOM 768 C C . VAL A 1 96 ? 17.972 -6.883 -18.574 1.00 84.56 96 VAL A C 1
ATOM 770 O O . VAL A 1 96 ? 17.926 -7.657 -19.531 1.00 84.56 96 VAL A O 1
ATOM 773 N N . SER A 1 97 ? 19.126 -6.554 -17.987 1.00 81.75 97 SER A N 1
ATOM 774 C CA . SER A 1 97 ? 20.403 -7.134 -18.412 1.00 81.75 97 SER A CA 1
ATOM 775 C C . SER A 1 97 ? 20.388 -8.669 -18.306 1.00 81.75 97 SER A C 1
ATOM 777 O O . SER A 1 97 ? 19.974 -9.202 -17.269 1.00 81.75 97 SER A O 1
ATOM 779 N N . PRO A 1 98 ? 20.882 -9.401 -19.325 1.00 75.75 98 PRO A N 1
ATOM 780 C CA . PRO A 1 98 ? 20.971 -10.857 -19.276 1.00 75.75 98 PRO A CA 1
ATOM 781 C C . PRO A 1 98 ? 21.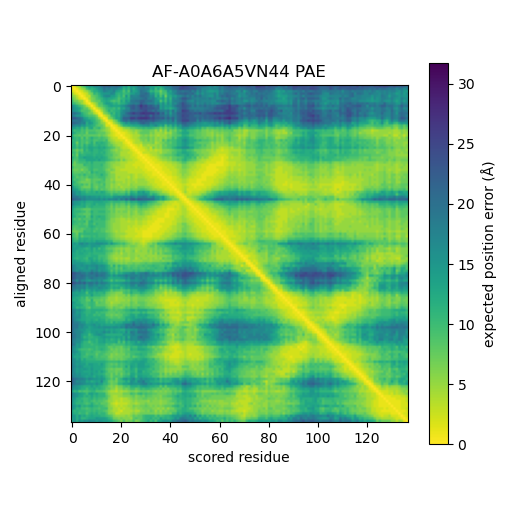746 -11.333 -18.041 1.00 75.75 98 PRO A C 1
ATOM 783 O O . PRO A 1 98 ? 22.862 -10.884 -17.788 1.00 75.75 98 PRO A O 1
ATOM 786 N N . GLY A 1 99 ? 21.153 -12.246 -17.269 1.00 73.88 99 GLY A N 1
ATOM 787 C CA . GLY A 1 99 ? 21.755 -12.781 -16.043 1.00 73.88 99 GLY A CA 1
ATOM 788 C C . GLY A 1 99 ? 21.478 -11.973 -14.770 1.00 73.88 99 GLY A C 1
ATOM 789 O O . GLY A 1 99 ? 21.981 -12.342 -13.708 1.00 73.88 99 GLY A O 1
ATOM 790 N N . ALA A 1 100 ? 20.672 -10.908 -14.830 1.00 74.69 100 ALA A N 1
ATOM 791 C CA . ALA A 1 100 ? 20.181 -10.257 -13.619 1.00 74.69 100 ALA A CA 1
ATOM 792 C C . ALA A 1 100 ? 19.328 -11.230 -12.785 1.00 74.69 100 ALA A C 1
ATOM 794 O O . ALA A 1 100 ? 18.499 -11.969 -13.316 1.00 74.69 100 ALA A O 1
ATOM 795 N N . ASN A 1 101 ? 19.506 -11.208 -11.461 1.00 75.06 101 ASN A N 1
ATOM 796 C CA . ASN A 1 101 ? 18.691 -11.989 -10.529 1.00 75.06 101 ASN A CA 1
ATOM 797 C C . ASN A 1 101 ? 17.305 -11.340 -10.373 1.00 75.06 101 ASN A C 1
ATOM 799 O O . ASN A 1 101 ? 17.053 -10.599 -9.419 1.00 75.06 101 ASN A O 1
ATOM 803 N N . TRP A 1 102 ? 16.438 -11.561 -11.360 1.00 76.38 102 TRP A N 1
ATOM 804 C CA . TRP A 1 102 ? 15.140 -10.909 -11.488 1.00 76.38 102 TRP A CA 1
ATOM 805 C C . TRP A 1 102 ? 14.063 -11.891 -11.944 1.00 76.38 102 TRP A C 1
ATOM 807 O O . TRP A 1 102 ? 14.176 -12.523 -12.987 1.00 76.38 102 TRP A O 1
ATOM 817 N N . ASN A 1 103 ? 12.982 -11.976 -11.164 1.00 74.44 103 ASN A N 1
ATOM 818 C CA . ASN A 1 103 ? 11.871 -12.900 -11.417 1.00 74.44 103 ASN A CA 1
ATOM 819 C C . ASN A 1 103 ? 10.677 -12.229 -12.121 1.00 74.44 103 ASN A C 1
ATOM 821 O O . ASN A 1 103 ? 9.630 -12.854 -12.256 1.00 74.44 103 ASN A O 1
ATOM 825 N N . GLY A 1 104 ? 10.789 -10.951 -12.499 1.00 73.81 104 GLY A N 1
ATOM 826 C CA . GLY A 1 104 ? 9.688 -10.177 -13.086 1.00 73.81 104 GLY A CA 1
ATOM 827 C C . GLY A 1 104 ? 9.648 -10.175 -14.616 1.00 73.81 104 GLY A C 1
ATOM 828 O O . GLY A 1 104 ? 8.923 -9.370 -15.188 1.00 73.81 104 GLY A O 1
ATOM 829 N N . GLY A 1 105 ? 10.414 -11.053 -15.271 1.00 79.75 105 GLY A N 1
ATOM 830 C CA . GLY A 1 105 ? 10.445 -11.205 -16.729 1.00 79.75 105 GLY A CA 1
ATOM 831 C C . GLY A 1 105 ? 11.569 -10.424 -17.409 1.00 79.75 105 GLY A C 1
ATOM 832 O O . GLY A 1 105 ? 12.539 -10.028 -16.772 1.00 79.75 105 GLY A O 1
ATOM 833 N N . ASP A 1 106 ? 11.438 -10.200 -18.715 1.00 83.38 106 ASP A N 1
ATOM 834 C CA . ASP A 1 106 ? 12.518 -9.634 -19.540 1.00 83.38 106 ASP A CA 1
ATOM 835 C C . ASP A 1 106 ? 12.607 -8.103 -19.467 1.00 83.38 106 ASP A C 1
ATOM 837 O O . ASP A 1 106 ? 13.565 -7.497 -19.949 1.00 83.38 106 ASP A O 1
ATOM 841 N N . THR A 1 107 ? 11.607 -7.464 -18.859 1.00 85.25 107 THR A N 1
ATOM 842 C CA . THR A 1 107 ? 11.491 -6.010 -18.764 1.00 85.25 107 THR A CA 1
ATOM 843 C C . THR A 1 107 ? 11.286 -5.546 -17.332 1.00 85.25 107 THR A C 1
ATOM 845 O O . THR A 1 107 ? 10.808 -6.286 -16.472 1.00 85.25 107 THR A O 1
ATOM 848 N N . CYS A 1 108 ? 11.628 -4.289 -17.083 1.00 86.00 108 CYS A N 1
ATOM 849 C CA . CYS A 1 108 ? 11.569 -3.665 -15.773 1.00 86.00 108 CYS A CA 1
ATOM 850 C C . CYS A 1 108 ? 11.363 -2.156 -15.920 1.00 86.00 108 CYS A C 1
ATOM 852 O O . CYS A 1 108 ? 11.778 -1.551 -16.909 1.00 86.00 108 CYS A O 1
ATOM 854 N N . THR A 1 109 ? 10.704 -1.541 -14.945 1.00 89.38 109 THR A N 1
ATOM 855 C CA . THR A 1 109 ? 10.354 -0.120 -14.986 1.00 89.38 109 THR A CA 1
ATOM 856 C C . THR A 1 109 ? 11.476 0.745 -14.428 1.00 89.38 109 THR A C 1
ATOM 858 O O . THR A 1 109 ? 12.031 0.455 -13.367 1.00 89.38 109 THR A O 1
ATOM 861 N N . ALA A 1 110 ? 11.808 1.834 -15.116 1.00 88.69 110 ALA A N 1
ATOM 862 C CA . ALA A 1 110 ? 12.630 2.891 -14.544 1.00 88.69 110 ALA A CA 1
ATOM 863 C C . ALA A 1 110 ? 11.733 3.903 -13.824 1.00 88.69 110 ALA A C 1
ATOM 865 O O . ALA A 1 110 ? 10.602 4.175 -14.242 1.00 88.69 110 ALA A O 1
ATOM 866 N N . LEU A 1 111 ? 12.239 4.437 -12.715 1.00 89.25 111 LEU A N 1
ATOM 867 C CA . LEU A 1 111 ? 11.530 5.416 -11.901 1.00 89.25 111 LEU A CA 1
ATOM 868 C C . LEU A 1 111 ? 12.217 6.772 -11.990 1.00 89.25 111 LEU A C 1
ATOM 870 O O . LEU A 1 111 ? 13.447 6.851 -11.976 1.00 89.25 111 LEU A O 1
ATOM 874 N N . ALA A 1 112 ? 11.424 7.842 -11.993 1.00 87.94 112 ALA A N 1
ATOM 875 C CA . ALA A 1 112 ? 11.966 9.180 -11.818 1.00 87.94 112 ALA A CA 1
ATOM 876 C C . ALA A 1 112 ? 12.657 9.302 -10.441 1.00 87.94 112 ALA A C 1
ATOM 878 O O . ALA A 1 112 ? 12.169 8.731 -9.460 1.00 87.94 112 ALA A O 1
ATOM 879 N N . PRO A 1 113 ? 13.724 10.114 -10.315 1.00 82.12 113 PRO A N 1
ATOM 880 C CA .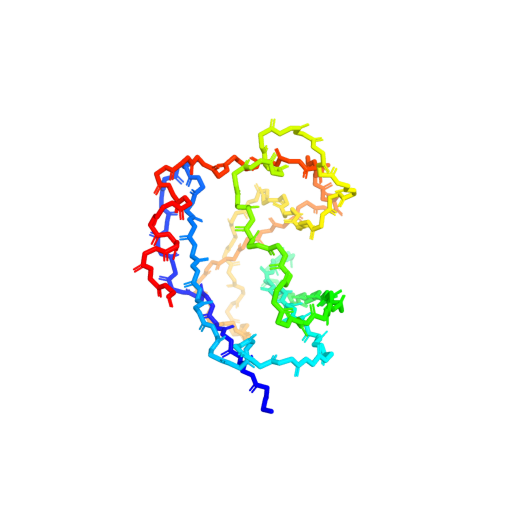 PRO A 1 113 ? 14.392 10.351 -9.031 1.00 82.12 113 PRO A CA 1
ATOM 881 C C . PRO A 1 113 ? 13.473 10.966 -7.968 1.00 82.12 113 PRO A C 1
ATOM 883 O O . PRO A 1 113 ? 13.717 10.839 -6.771 1.00 82.12 113 PRO A O 1
ATOM 886 N N . THR A 1 114 ? 12.429 11.672 -8.406 1.00 83.06 114 THR A N 1
ATOM 887 C CA . THR A 1 114 ? 11.477 12.356 -7.535 1.00 83.06 114 THR A CA 1
ATOM 888 C C . THR A 1 114 ? 10.108 11.702 -7.647 1.00 83.06 114 THR A C 1
ATOM 890 O O . THR A 1 114 ? 9.513 11.650 -8.726 1.00 83.06 114 THR A O 1
ATOM 893 N N . ALA A 1 115 ? 9.607 11.219 -6.509 1.00 82.44 115 ALA A N 1
ATOM 894 C CA . ALA A 1 115 ? 8.241 10.732 -6.385 1.00 82.44 115 ALA A CA 1
ATOM 895 C C . ALA A 1 115 ? 7.244 11.890 -6.577 1.00 82.44 115 ALA A C 1
ATOM 897 O O . ALA A 1 115 ? 7.530 13.022 -6.171 1.00 82.44 115 ALA A O 1
ATOM 898 N N . PRO A 1 116 ? 6.072 11.635 -7.179 1.00 83.56 116 PRO A N 1
ATOM 899 C CA . PRO A 1 116 ? 5.068 12.665 -7.347 1.00 83.56 116 PRO A CA 1
ATOM 900 C C . PRO A 1 116 ? 4.441 12.993 -5.989 1.00 83.56 116 PRO A C 1
ATOM 902 O O . PRO A 1 116 ? 4.494 12.205 -5.038 1.00 83.56 116 PRO A O 1
ATOM 905 N N . 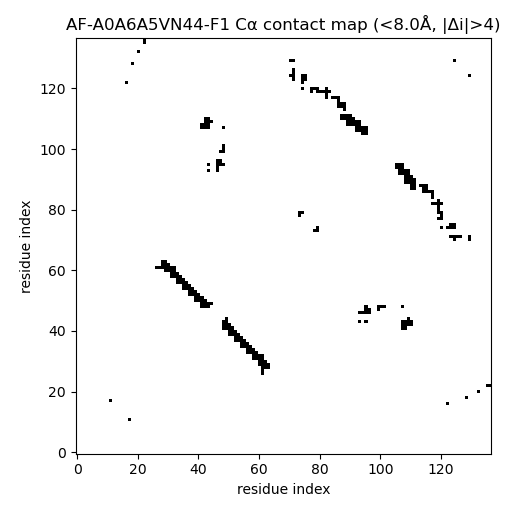LYS A 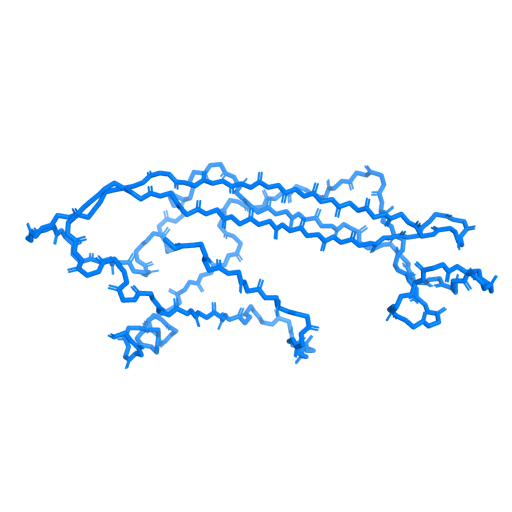1 117 ? 3.843 14.181 -5.891 1.00 81.94 117 LYS A N 1
ATOM 906 C CA . LYS A 1 117 ? 3.125 14.577 -4.682 1.00 81.94 117 LYS A CA 1
ATOM 907 C C . LYS A 1 117 ? 1.921 13.654 -4.497 1.00 81.94 117 LYS A C 1
ATOM 909 O O . LYS A 1 117 ? 1.134 13.475 -5.418 1.00 81.94 117 LYS A O 1
ATOM 914 N N . LEU A 1 118 ? 1.794 13.092 -3.301 1.00 76.69 118 LEU A N 1
ATOM 915 C CA . LEU A 1 118 ? 0.633 12.300 -2.925 1.00 76.69 118 LEU A CA 1
ATOM 916 C C . LEU A 1 118 ? -0.536 13.212 -2.570 1.00 76.69 118 LEU A C 1
ATOM 918 O O . LEU A 1 118 ? -0.388 14.140 -1.769 1.00 76.69 118 LEU A O 1
ATOM 922 N N . ASP A 1 119 ? -1.702 12.891 -3.115 1.00 73.12 119 ASP A N 1
ATOM 923 C CA . ASP A 1 119 ? -2.960 13.418 -2.611 1.00 73.12 119 ASP A CA 1
ATOM 924 C C . ASP A 1 119 ? -3.330 12.693 -1.313 1.00 73.12 119 ASP A C 1
ATOM 926 O O . ASP A 1 119 ? -3.123 11.487 -1.177 1.00 73.12 119 ASP A O 1
ATOM 930 N N . ALA A 1 120 ? -3.854 13.432 -0.333 1.00 66.38 120 ALA A N 1
ATOM 931 C CA . ALA A 1 120 ? -4.203 12.869 0.974 1.00 66.38 120 ALA A CA 1
ATOM 932 C C . ALA A 1 120 ? -5.418 11.924 0.900 1.00 66.38 120 ALA A C 1
ATOM 934 O O . ALA A 1 120 ? -5.489 10.964 1.660 1.00 66.38 120 ALA A O 1
ATOM 935 N N . CYS A 1 121 ? -6.339 12.162 -0.042 1.00 70.00 121 CYS A N 1
ATOM 936 C CA . CYS A 1 121 ? -7.527 11.338 -0.283 1.00 70.00 121 CYS A CA 1
ATOM 937 C C . CYS A 1 121 ? -7.656 10.996 -1.779 1.00 70.00 121 CYS A C 1
ATOM 939 O O . CYS A 1 121 ? -8.522 11.554 -2.453 1.00 70.00 121 CYS A O 1
ATOM 941 N N . PRO A 1 122 ? -6.791 10.133 -2.335 1.00 63.56 122 PRO A N 1
ATOM 942 C CA . PRO A 1 122 ? -6.821 9.835 -3.765 1.00 63.56 122 PRO A CA 1
ATOM 943 C C . PRO A 1 122 ? -7.991 8.919 -4.151 1.00 63.56 122 PRO A C 1
ATOM 945 O O . PRO A 1 122 ? -8.297 8.789 -5.330 1.00 63.56 122 PRO A O 1
ATOM 948 N N . VAL A 1 123 ? -8.628 8.266 -3.172 1.00 71.81 123 VAL A N 1
ATOM 949 C CA . VAL A 1 123 ? -9.611 7.209 -3.405 1.00 71.81 123 VAL A CA 1
ATOM 950 C C . VAL A 1 123 ? -10.852 7.431 -2.544 1.00 71.81 123 VAL A C 1
ATOM 952 O O . VAL A 1 123 ? -10.758 7.599 -1.327 1.00 71.81 123 VAL A O 1
ATOM 955 N N . GLU A 1 124 ? -12.016 7.400 -3.189 1.00 74.38 124 GLU A N 1
ATOM 956 C CA . GLU A 1 124 ? -13.325 7.405 -2.541 1.00 74.38 124 GLU A CA 1
ATOM 957 C C . GLU A 1 124 ? -13.833 5.966 -2.405 1.00 74.38 124 GLU A C 1
ATOM 959 O O . GLU A 1 124 ? -13.910 5.231 -3.390 1.00 74.38 124 GLU A O 1
ATOM 964 N N . VAL A 1 125 ? -14.200 5.560 -1.187 1.00 77.88 125 VAL A N 1
ATOM 965 C CA . VAL A 1 125 ? -14.901 4.290 -0.961 1.00 77.88 125 VAL A CA 1
ATOM 966 C C . VAL A 1 125 ? -16.391 4.598 -0.976 1.00 77.88 125 VAL A C 1
ATOM 968 O O . VAL A 1 125 ? -16.941 5.112 -0.002 1.00 77.88 125 VAL A O 1
ATOM 971 N N . ASN A 1 126 ? -17.045 4.315 -2.102 1.00 81.50 126 ASN A N 1
ATOM 972 C CA . ASN A 1 126 ? -18.484 4.518 -2.218 1.00 81.50 126 ASN A CA 1
ATOM 973 C C . ASN A 1 126 ? -19.268 3.490 -1.378 1.00 81.50 126 ASN A C 1
ATOM 975 O O . ASN A 1 126 ? -18.735 2.477 -0.918 1.00 81.50 126 ASN A O 1
ATOM 979 N N . TYR A 1 127 ? -20.566 3.746 -1.206 1.00 81.94 127 TYR A N 1
ATOM 980 C CA . TYR A 1 127 ? -21.444 2.881 -0.418 1.00 81.94 127 TYR A CA 1
ATOM 981 C C . TYR A 1 127 ? -21.471 1.430 -0.923 1.00 81.94 127 TYR A C 1
ATOM 983 O O . TYR A 1 127 ? -21.473 0.508 -0.116 1.00 81.94 127 TYR A O 1
ATOM 991 N N . THR A 1 128 ? -21.452 1.212 -2.240 1.00 81.75 128 THR A N 1
ATOM 992 C CA . THR A 1 128 ? -21.481 -0.134 -2.832 1.00 81.75 128 THR A CA 1
ATOM 993 C C . THR A 1 128 ? -20.225 -0.934 -2.481 1.00 81.75 128 THR A C 1
ATOM 995 O O . THR A 1 128 ? -20.330 -2.089 -2.072 1.00 81.75 128 THR A O 1
ATOM 998 N N . ALA A 1 129 ? -19.043 -0.321 -2.590 1.00 80.62 129 ALA A N 1
ATOM 999 C CA . ALA A 1 129 ? -17.774 -0.944 -2.222 1.00 80.62 129 ALA A CA 1
ATOM 1000 C C . ALA A 1 129 ? -17.709 -1.215 -0.713 1.00 80.62 129 ALA A C 1
ATOM 1002 O O . ALA A 1 129 ? -17.366 -2.322 -0.303 1.00 80.62 129 ALA A O 1
ATOM 1003 N N . ALA A 1 130 ? -18.116 -0.245 0.113 1.00 82.81 130 ALA A N 1
ATOM 1004 C CA . ALA A 1 130 ? -18.194 -0.425 1.560 1.00 82.81 130 ALA A CA 1
ATOM 1005 C C . ALA A 1 130 ? -19.138 -1.571 1.947 1.00 82.81 130 ALA A C 1
ATOM 1007 O O . ALA A 1 130 ? -18.752 -2.438 2.724 1.00 82.81 130 ALA A O 1
ATOM 1008 N N . ALA A 1 131 ? -20.338 -1.622 1.363 1.00 81.88 131 ALA A N 1
ATOM 1009 C CA . ALA A 1 131 ? -21.306 -2.682 1.621 1.00 81.88 131 ALA A CA 1
ATOM 1010 C C . ALA A 1 131 ? -20.767 -4.066 1.226 1.00 81.88 131 ALA A C 1
ATOM 1012 O O . ALA A 1 131 ? -20.977 -5.025 1.962 1.00 81.88 131 ALA A O 1
ATOM 1013 N N . SER A 1 132 ? -20.033 -4.166 0.111 1.00 80.94 132 SER A N 1
ATOM 1014 C CA . SER A 1 132 ? -19.393 -5.418 -0.321 1.00 80.94 132 SER A CA 1
ATOM 1015 C C . SER A 1 132 ? -18.292 -5.888 0.637 1.00 80.94 132 SER A C 1
ATOM 1017 O O . SER A 1 132 ? -18.146 -7.091 0.870 1.00 80.94 132 SER A O 1
ATOM 1019 N N . ILE A 1 133 ? -17.509 -4.954 1.187 1.00 80.06 133 ILE A N 1
ATOM 1020 C CA . ILE A 1 133 ? -16.497 -5.262 2.205 1.00 80.06 133 ILE A CA 1
ATOM 1021 C C . ILE A 1 133 ? -17.206 -5.749 3.471 1.00 80.06 133 ILE A C 1
ATOM 1023 O O . ILE A 1 133 ? -16.910 -6.843 3.943 1.00 80.06 133 ILE A O 1
ATOM 1027 N N . SER A 1 134 ? -18.183 -4.981 3.966 1.00 78.56 134 SER A N 1
ATOM 1028 C CA . SER A 1 134 ? -18.960 -5.296 5.171 1.00 78.56 134 SER A CA 1
ATOM 1029 C C . SER A 1 134 ? -19.712 -6.622 5.083 1.00 78.56 134 SER A C 1
ATOM 1031 O O . SER A 1 134 ? -19.817 -7.313 6.086 1.00 78.56 134 SER A O 1
ATOM 1033 N N . SER A 1 135 ? -20.213 -7.016 3.909 1.00 75.94 135 SER A N 1
ATOM 1034 C CA . SER A 1 135 ? -20.946 -8.281 3.746 1.00 75.94 135 SER A CA 1
ATOM 1035 C C . SER A 1 135 ? -20.061 -9.528 3.799 1.00 75.94 135 SER A C 1
ATOM 1037 O O . SER A 1 135 ? -20.570 -10.643 3.722 1.00 75.94 135 SER A O 1
ATOM 1039 N N . SER A 1 136 ? -18.744 -9.345 3.835 1.00 69.56 136 SER A N 1
ATOM 1040 C CA . SER A 1 136 ? -17.758 -10.427 3.792 1.00 69.56 136 SER A CA 1
ATOM 1041 C C . SER A 1 136 ? -16.982 -10.581 5.101 1.00 69.56 136 SER A C 1
ATOM 1043 O O . SER A 1 136 ? -16.040 -11.374 5.158 1.00 69.56 136 SER A O 1
ATOM 1045 N N . ILE A 1 137 ? -17.354 -9.791 6.109 1.00 64.50 137 ILE A N 1
ATOM 1046 C CA . ILE A 1 137 ? -16.876 -9.830 7.495 1.00 64.50 137 ILE A CA 1
ATOM 1047 C C . ILE A 1 137 ? -17.981 -10.433 8.363 1.00 64.50 137 ILE A C 1
ATOM 1049 O O . ILE A 1 137 ? -17.624 -11.100 9.356 1.00 64.50 137 ILE A O 1
#

Secondary structure (DSSP, 8-state):
-------TT----SSS-PPP----GGGGS-EEEEEEEEEEEEEEETTEEEEEEEEEEEEEEE-TTPPPP-SSHHHHTT---S-------EEEEEEPPTT---SS-SEEEEE-SSPPPPPS------HHHHHHHHTT-

Organism: NCBI:txid1447943

Foldseek 3Di:
DDDDDDPVPPPDPDPADDDDDDDDCVLVDWDKDKDKDKDKDWADDPQAIDIDMDMDIDIDTHDPPDDDDDPAVCLVVLVQDDAPDFAWAFDDKDAHPPPHPDPPPGIGTHTDPDGDDDRSRPDGCDPVNVVVNVVVD

Radius of gyration: 18.6 Å; Cα contacts (8 Å, |Δi|>4): 158; chains: 1; bounding box: 43×30×44 Å

InterPro domains:
  IPR055560 Domain of unknown function DUF7136 [PF23584] (6-137)